Protein AF-A0A9P7E0N9-F1 (afdb_monomer)

Structure (mmCIF, N/CA/C/O backbone):
data_AF-A0A9P7E0N9-F1
#
_entry.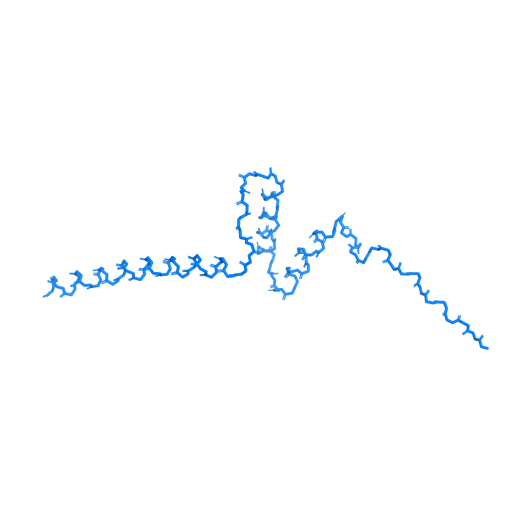id   AF-A0A9P7E0N9-F1
#
loop_
_atom_site.group_PDB
_atom_site.id
_atom_site.type_symbol
_atom_site.label_atom_id
_atom_site.label_alt_id
_atom_site.label_comp_id
_atom_site.label_asym_id
_atom_site.label_entity_id
_atom_site.label_seq_id
_atom_site.pdbx_PDB_ins_code
_atom_site.Cartn_x
_atom_site.Cartn_y
_atom_site.Cartn_z
_atom_site.occupancy
_atom_site.B_iso_or_equiv
_atom_site.auth_seq_id
_atom_site.auth_comp_id
_atom_site.auth_asym_id
_atom_site.auth_atom_id
_atom_site.pdbx_PDB_model_num
ATOM 1 N N . MET A 1 1 ? 51.889 -6.136 -2.458 1.00 42.62 1 MET A N 1
ATOM 2 C CA . MET A 1 1 ? 50.728 -5.406 -1.907 1.00 42.62 1 MET A CA 1
ATOM 3 C C . MET A 1 1 ? 49.706 -5.293 -3.026 1.00 42.62 1 MET A C 1
ATOM 5 O O . MET A 1 1 ? 49.917 -4.503 -3.934 1.00 42.62 1 MET A O 1
ATOM 9 N N . ALA A 1 2 ? 48.701 -6.170 -3.052 1.00 47.88 2 ALA A N 1
ATOM 10 C CA . ALA A 1 2 ? 47.645 -6.129 -4.063 1.00 47.88 2 ALA A CA 1
ATOM 11 C C . ALA A 1 2 ? 46.554 -5.171 -3.570 1.00 47.88 2 ALA A C 1
ATOM 13 O O . ALA A 1 2 ? 46.006 -5.383 -2.491 1.00 47.88 2 ALA A O 1
ATOM 14 N N . ALA A 1 3 ? 46.298 -4.097 -4.316 1.00 57.38 3 ALA A N 1
ATOM 15 C CA . ALA A 1 3 ? 45.211 -3.176 -4.024 1.00 57.38 3 ALA A CA 1
ATOM 16 C C . ALA A 1 3 ? 43.880 -3.882 -4.318 1.00 57.38 3 ALA A C 1
ATOM 18 O O . ALA A 1 3 ? 43.616 -4.268 -5.456 1.00 57.38 3 ALA A O 1
ATOM 19 N N . THR A 1 4 ? 43.061 -4.085 -3.291 1.00 61.84 4 THR A N 1
ATOM 20 C CA . THR A 1 4 ? 41.670 -4.514 -3.436 1.00 61.84 4 THR A CA 1
ATOM 21 C C . THR A 1 4 ? 40.889 -3.354 -4.047 1.00 61.84 4 THR A C 1
ATOM 23 O O . THR A 1 4 ? 40.669 -2.340 -3.391 1.00 61.84 4 THR A O 1
ATOM 26 N N . SER A 1 5 ? 40.529 -3.458 -5.328 1.00 68.31 5 SER A N 1
ATOM 27 C CA . SER A 1 5 ? 39.598 -2.520 -5.951 1.00 68.31 5 SER A CA 1
ATOM 28 C C . SER A 1 5 ? 38.204 -2.826 -5.418 1.00 68.31 5 SER A C 1
ATOM 30 O O . SER A 1 5 ? 37.607 -3.831 -5.815 1.00 68.31 5 SER A O 1
ATOM 32 N N . ASP A 1 6 ? 37.700 -1.996 -4.510 1.00 70.75 6 ASP A N 1
ATOM 33 C CA . ASP A 1 6 ? 36.302 -2.076 -4.108 1.00 70.75 6 ASP A CA 1
ATOM 34 C C . ASP A 1 6 ? 35.415 -1.964 -5.358 1.00 70.75 6 ASP A C 1
ATOM 36 O O . ASP A 1 6 ? 35.701 -1.149 -6.249 1.00 70.75 6 ASP A O 1
ATOM 40 N N . PRO A 1 7 ? 34.366 -2.797 -5.480 1.00 69.50 7 PRO A N 1
ATOM 41 C CA . PRO A 1 7 ? 33.443 -2.683 -6.592 1.00 69.50 7 PRO A CA 1
ATOM 42 C C . PRO A 1 7 ? 32.854 -1.265 -6.598 1.00 69.50 7 PRO A C 1
ATOM 44 O O . PRO A 1 7 ? 32.548 -0.721 -5.532 1.00 69.50 7 PRO A O 1
ATOM 47 N N . PRO A 1 8 ? 32.712 -0.638 -7.779 1.00 72.06 8 PRO A N 1
ATOM 48 C CA . PRO A 1 8 ? 32.208 0.723 -7.872 1.00 72.06 8 PRO A CA 1
ATOM 49 C C 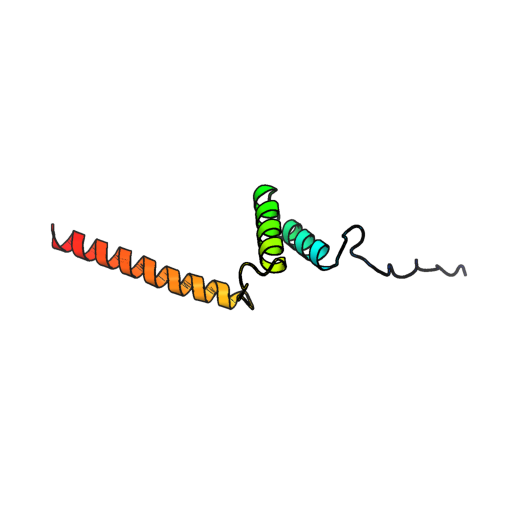. PRO A 1 8 ? 30.864 0.829 -7.136 1.00 72.06 8 PRO A C 1
ATOM 51 O O . PRO A 1 8 ? 30.032 -0.072 -7.292 1.00 72.06 8 PRO A O 1
ATOM 54 N N . PRO A 1 9 ? 30.631 1.904 -6.354 1.00 68.75 9 PRO A N 1
ATOM 55 C CA . PRO A 1 9 ? 29.394 2.080 -5.606 1.00 68.75 9 PRO A CA 1
ATOM 56 C C . PRO A 1 9 ? 28.202 1.855 -6.530 1.00 68.75 9 PRO A C 1
ATOM 58 O O . PRO A 1 9 ? 28.098 2.504 -7.578 1.00 68.75 9 PRO A O 1
ATOM 61 N N . ASN A 1 10 ? 27.332 0.904 -6.178 1.00 67.81 10 ASN A N 1
ATOM 62 C CA . ASN A 1 10 ? 26.145 0.627 -6.971 1.00 67.81 10 ASN A CA 1
ATOM 63 C C . ASN A 1 10 ? 25.313 1.912 -7.020 1.00 67.81 10 ASN A C 1
ATOM 65 O O . ASN A 1 10 ? 24.736 2.330 -6.019 1.00 67.81 10 ASN A O 1
ATOM 69 N N . LYS A 1 11 ? 25.283 2.560 -8.190 1.00 69.19 11 LYS A N 1
ATOM 70 C CA . LYS A 1 11 ? 24.686 3.890 -8.363 1.00 69.19 11 LYS A CA 1
ATOM 71 C C . LYS A 1 11 ? 23.187 3.913 -8.039 1.00 69.19 11 LYS A C 1
ATOM 73 O O . LYS A 1 11 ? 22.632 5.002 -7.920 1.00 69.19 11 LYS A O 1
ATOM 78 N N . LYS A 1 12 ? 22.533 2.746 -7.941 1.00 72.81 12 LYS A N 1
ATOM 79 C CA . LYS A 1 12 ? 21.108 2.586 -7.621 1.00 72.81 12 LYS A CA 1
ATOM 80 C C . LYS A 1 12 ? 20.883 1.274 -6.844 1.00 72.81 12 LYS A C 1
ATOM 82 O O . LYS A 1 12 ? 20.665 0.242 -7.479 1.00 72.81 12 LYS A O 1
ATOM 87 N N . PRO A 1 13 ? 20.920 1.277 -5.496 1.00 78.62 13 PRO A N 1
ATOM 88 C CA . PRO A 1 13 ? 20.698 0.066 -4.694 1.00 78.62 13 PRO A CA 1
ATOM 89 C C . PRO A 1 13 ? 19.292 -0.532 -4.862 1.00 78.62 13 PRO A C 1
ATOM 91 O O . PRO A 1 13 ? 19.090 -1.697 -4.551 1.00 78.62 13 PRO A O 1
ATOM 94 N N . TRP A 1 14 ? 18.343 0.241 -5.395 1.00 83.81 14 TRP A N 1
ATOM 95 C CA . TRP A 1 14 ? 16.955 -0.167 -5.615 1.00 83.81 14 TRP A CA 1
ATOM 96 C C . TRP A 1 14 ? 16.700 -0.878 -6.956 1.00 83.81 14 TRP A C 1
ATOM 98 O O . TRP A 1 14 ? 15.550 -1.114 -7.301 1.00 83.81 14 TRP A O 1
ATOM 108 N N . LEU A 1 15 ? 17.711 -1.215 -7.763 1.00 84.12 15 LEU A N 1
ATOM 109 C CA . LEU A 1 15 ? 17.484 -2.102 -8.917 1.00 84.12 15 LEU A CA 1
ATOM 110 C C . LEU A 1 15 ? 17.167 -3.528 -8.422 1.00 84.12 15 LEU A C 1
ATOM 112 O O . LEU A 1 15 ? 17.814 -3.980 -7.479 1.00 84.12 15 LEU A O 1
ATOM 116 N N . PRO A 1 16 ? 16.216 -4.260 -9.037 1.00 89.44 16 PRO A N 1
ATOM 117 C CA . PRO A 1 16 ? 15.584 -4.030 -10.344 1.00 89.44 16 PRO A CA 1
ATOM 118 C C . PRO A 1 16 ? 14.273 -3.215 -10.327 1.00 89.44 16 PRO A C 1
ATOM 120 O O . PRO A 1 16 ? 13.585 -3.171 -11.348 1.00 89.44 16 PRO A O 1
ATOM 123 N N . PHE A 1 17 ? 13.897 -2.584 -9.213 1.00 90.12 17 PHE A N 1
ATOM 124 C CA . PHE A 1 17 ? 12.671 -1.782 -9.139 1.00 90.12 17 PHE A CA 1
ATOM 125 C C . PHE A 1 17 ? 12.748 -0.562 -10.068 1.00 90.12 17 PHE A C 1
ATOM 127 O O . PHE A 1 17 ? 13.824 0.008 -10.292 1.00 90.12 17 PHE A O 1
ATOM 134 N N . LYS A 1 18 ? 11.606 -0.145 -10.635 1.00 89.56 18 LYS A N 1
ATOM 135 C CA . LYS A 1 18 ? 11.568 0.947 -11.625 1.00 89.56 18 LYS A CA 1
ATOM 136 C C . LYS A 1 18 ? 11.772 2.307 -10.969 1.00 89.56 18 LYS A C 1
ATOM 138 O O . LYS A 1 18 ? 12.206 3.249 -11.632 1.00 89.56 18 LYS A O 1
ATOM 143 N N . SER A 1 19 ? 11.479 2.417 -9.675 1.00 90.06 19 SER A N 1
ATOM 144 C CA . SER A 1 19 ? 11.689 3.625 -8.884 1.00 90.06 19 SER A CA 1
ATOM 145 C C . SER A 1 19 ? 12.077 3.299 -7.443 1.00 90.06 19 SER A C 1
ATOM 147 O O . SER A 1 19 ? 11.855 2.191 -6.960 1.00 90.06 19 SER A O 1
ATOM 149 N N . GLN A 1 20 ? 12.632 4.292 -6.748 1.00 90.94 20 GLN A N 1
ATOM 150 C CA . GLN A 1 20 ? 12.894 4.198 -5.314 1.00 90.94 20 GLN A CA 1
ATOM 151 C C . GLN A 1 20 ? 11.594 4.003 -4.512 1.00 90.94 20 GLN A C 1
ATOM 153 O O . GLN A 1 20 ? 11.583 3.220 -3.572 1.00 90.94 20 GLN A O 1
ATOM 158 N N . LEU A 1 21 ? 10.490 4.633 -4.932 1.00 91.00 21 LEU A N 1
ATOM 159 C CA . LEU A 1 21 ? 9.180 4.472 -4.293 1.00 91.00 21 LEU A CA 1
ATOM 160 C C . LEU A 1 21 ? 8.700 3.013 -4.323 1.00 91.00 21 LEU A C 1
ATOM 162 O O . LEU A 1 21 ? 8.258 2.491 -3.307 1.00 91.00 21 LEU A O 1
ATOM 166 N N . GLU A 1 22 ? 8.800 2.342 -5.475 1.00 92.94 22 GLU A N 1
ATOM 167 C CA . GLU A 1 22 ? 8.421 0.924 -5.595 1.00 92.94 22 GLU A CA 1
ATOM 168 C C . GLU A 1 22 ? 9.265 0.027 -4.678 1.00 92.94 22 GLU A C 1
ATOM 170 O O . GLU A 1 22 ? 8.742 -0.917 -4.087 1.00 92.94 22 GLU A O 1
ATOM 175 N N . PHE A 1 23 ? 10.556 0.340 -4.537 1.00 94.44 23 PHE A N 1
ATOM 176 C CA . PHE A 1 23 ? 11.449 -0.363 -3.621 1.00 94.44 23 PHE A CA 1
ATOM 177 C C . PHE A 1 23 ? 11.056 -0.142 -2.155 1.00 94.44 23 PHE A C 1
ATOM 179 O O . PHE A 1 23 ? 10.954 -1.110 -1.410 1.00 94.44 23 PHE A O 1
ATOM 186 N N . GLU A 1 24 ? 10.781 1.098 -1.747 1.00 94.56 24 GLU A N 1
ATOM 187 C CA . GLU A 1 24 ? 10.372 1.422 -0.374 1.00 94.56 24 GLU A CA 1
ATOM 188 C C . GLU A 1 24 ? 9.036 0.759 -0.003 1.00 94.56 24 GLU A C 1
ATOM 190 O O . GLU A 1 24 ? 8.898 0.213 1.090 1.00 94.56 24 GLU A O 1
ATOM 195 N N . VAL A 1 25 ? 8.069 0.719 -0.928 1.00 94.88 25 VAL A N 1
ATOM 196 C CA . VAL A 1 25 ? 6.801 -0.004 -0.728 1.00 94.88 25 VAL A CA 1
ATOM 197 C C . VAL A 1 25 ? 7.046 -1.505 -0.543 1.00 94.88 25 VAL A C 1
ATOM 199 O O . VAL A 1 25 ? 6.498 -2.105 0.384 1.00 94.88 25 VAL A O 1
ATOM 202 N N . ALA A 1 26 ? 7.891 -2.114 -1.382 1.00 95.25 26 ALA A N 1
ATOM 203 C CA . ALA A 1 26 ? 8.251 -3.525 -1.252 1.00 95.25 26 ALA A CA 1
ATOM 204 C C . ALA A 1 26 ? 9.010 -3.813 0.056 1.00 95.25 26 ALA A C 1
ATOM 206 O O . ALA A 1 26 ? 8.783 -4.847 0.684 1.0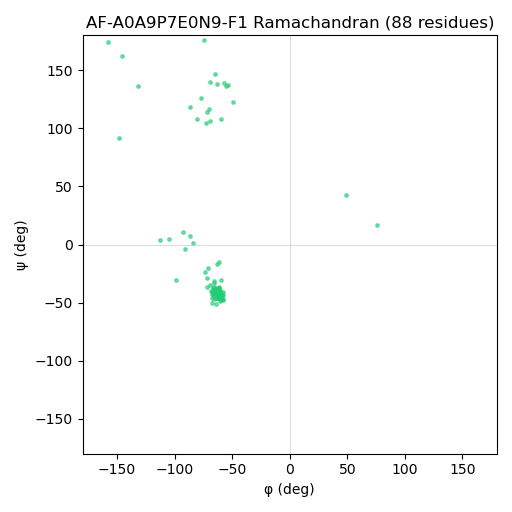0 95.25 26 ALA A O 1
ATOM 207 N N . GLN A 1 27 ? 9.872 -2.892 0.491 1.00 95.75 27 GLN A N 1
ATOM 208 C CA . GLN A 1 27 ? 10.595 -2.992 1.754 1.00 95.75 27 GLN A CA 1
ATOM 209 C C . GLN A 1 27 ? 9.63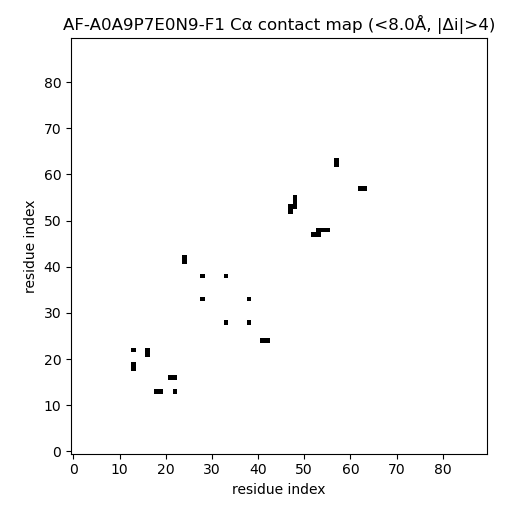0 -2.975 2.945 1.00 95.75 27 GLN A C 1
ATOM 211 O O . GLN A 1 27 ? 9.731 -3.846 3.802 1.00 95.75 27 GLN A O 1
ATOM 216 N N . ILE A 1 28 ? 8.650 -2.064 2.970 1.00 96.75 28 ILE A N 1
ATOM 217 C CA . ILE A 1 28 ? 7.624 -2.027 4.026 1.00 96.75 28 ILE A CA 1
ATOM 218 C C . ILE A 1 28 ? 6.806 -3.321 4.039 1.00 96.75 28 ILE 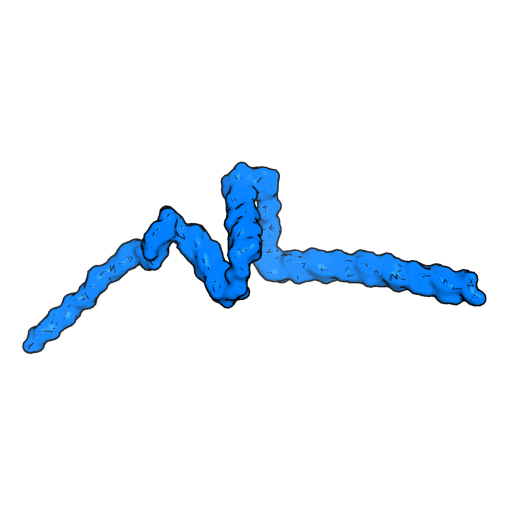A C 1
ATOM 220 O O . ILE A 1 28 ? 6.551 -3.869 5.109 1.00 96.75 28 ILE A O 1
ATOM 224 N N . ALA A 1 29 ? 6.410 -3.832 2.868 1.00 97.62 29 ALA A N 1
ATOM 225 C CA . ALA A 1 29 ? 5.664 -5.085 2.784 1.00 97.62 29 ALA A CA 1
ATOM 226 C C . ALA A 1 29 ? 6.460 -6.265 3.366 1.00 97.62 29 ALA A C 1
ATOM 228 O O . ALA A 1 29 ? 5.908 -7.080 4.106 1.00 97.62 29 ALA A O 1
ATOM 229 N N . LEU A 1 30 ? 7.766 -6.317 3.081 1.00 97.06 30 LEU A N 1
ATOM 230 C CA . LEU A 1 30 ? 8.671 -7.330 3.613 1.00 97.06 30 LEU A CA 1
ATOM 231 C C . LEU A 1 30 ? 8.881 -7.183 5.127 1.00 97.06 30 LEU A C 1
ATOM 233 O O . LEU A 1 30 ? 8.736 -8.161 5.857 1.00 97.06 30 LEU A O 1
ATOM 237 N N . GLU A 1 31 ? 9.201 -5.979 5.607 1.00 97.94 31 GLU A N 1
ATOM 238 C CA . GLU A 1 31 ? 9.451 -5.695 7.028 1.00 97.94 31 GLU A CA 1
ATOM 239 C C . GLU A 1 31 ? 8.214 -5.951 7.896 1.00 97.94 31 GLU A C 1
ATOM 241 O O . GLU A 1 31 ? 8.332 -6.468 9.007 1.00 97.94 31 GLU A O 1
ATOM 246 N N . ALA A 1 32 ? 7.023 -5.638 7.381 1.00 97.81 32 ALA A N 1
ATOM 247 C CA . ALA A 1 32 ? 5.755 -5.890 8.059 1.00 97.81 32 ALA A CA 1
ATOM 248 C C . ALA A 1 32 ? 5.222 -7.321 7.854 1.00 97.81 32 ALA A C 1
ATOM 250 O O . ALA A 1 32 ? 4.147 -7.636 8.366 1.00 97.81 32 ALA A O 1
ATOM 251 N N . ALA A 1 33 ? 5.949 -8.176 7.121 1.00 98.00 33 ALA A N 1
ATOM 252 C CA . ALA A 1 33 ? 5.545 -9.538 6.770 1.00 98.00 33 ALA A CA 1
ATOM 253 C C . ALA A 1 33 ? 4.114 -9.609 6.202 1.00 98.00 33 ALA A C 1
ATOM 255 O O . ALA A 1 33 ? 3.325 -10.488 6.563 1.00 98.00 33 ALA A O 1
ATOM 256 N N . LEU A 1 34 ? 3.774 -8.659 5.327 1.00 98.25 34 LEU A N 1
ATOM 257 C CA . LEU A 1 34 ? 2.467 -8.622 4.686 1.00 98.25 34 LEU A CA 1
ATOM 258 C C . LEU A 1 34 ? 2.275 -9.871 3.829 1.00 98.25 34 LEU A C 1
ATOM 260 O O . LEU A 1 34 ? 3.170 -10.301 3.101 1.00 98.25 34 LEU A O 1
ATOM 264 N N . ASN A 1 35 ? 1.079 -10.445 3.892 1.00 98.12 35 ASN A N 1
ATOM 265 C CA . ASN A 1 35 ? 0.695 -11.494 2.956 1.00 98.12 35 ASN A CA 1
ATOM 266 C C . ASN A 1 35 ? 0.380 -10.905 1.566 1.00 98.12 35 ASN A C 1
ATOM 268 O O . ASN A 1 35 ? 0.389 -9.686 1.367 1.00 98.12 35 ASN A O 1
ATOM 272 N N . ASN A 1 36 ? 0.092 -11.777 0.598 1.00 97.94 36 ASN A N 1
ATOM 273 C CA . ASN A 1 36 ? -0.198 -11.363 -0.777 1.00 97.94 36 ASN A CA 1
ATOM 274 C C . ASN A 1 36 ? -1.385 -10.388 -0.848 1.00 97.94 36 ASN A C 1
ATOM 276 O O . ASN A 1 36 ? -1.254 -9.324 -1.443 1.00 97.94 36 ASN A O 1
ATOM 280 N N . ASP A 1 37 ? -2.494 -10.687 -0.166 1.00 98.38 37 ASP A N 1
ATOM 281 C CA . ASP A 1 37 ? -3.699 -9.846 -0.188 1.00 98.38 37 ASP A CA 1
ATOM 282 C C . ASP A 1 37 ? -3.442 -8.454 0.418 1.00 98.38 37 ASP A C 1
ATOM 284 O O . ASP A 1 37 ? -3.891 -7.431 -0.102 1.00 98.38 37 ASP A O 1
ATOM 288 N N . GLN A 1 38 ? -2.688 -8.395 1.518 1.00 98.38 38 GLN A N 1
ATOM 289 C CA . GLN A 1 38 ? -2.284 -7.143 2.162 1.00 98.38 38 GLN A CA 1
ATOM 290 C C . GLN A 1 38 ? -1.325 -6.337 1.281 1.00 98.38 38 GLN A C 1
ATOM 292 O O . GLN A 1 38 ? -1.413 -5.109 1.239 1.00 98.38 38 GLN A O 1
ATOM 297 N N . THR A 1 39 ? -0.432 -7.020 0.564 1.00 97.94 39 THR A N 1
ATOM 298 C CA . THR A 1 39 ? 0.518 -6.402 -0.368 1.00 97.94 39 THR A CA 1
ATOM 299 C C . THR A 1 39 ? -0.213 -5.809 -1.571 1.00 97.94 39 THR A C 1
ATOM 301 O O . THR A 1 39 ? 0.011 -4.647 -1.911 1.00 97.94 39 THR A O 1
ATOM 304 N N . ASP A 1 40 ? -1.156 -6.546 -2.159 1.00 98.00 40 ASP A N 1
ATOM 305 C CA . ASP A 1 40 ? -2.008 -6.060 -3.249 1.00 98.00 40 ASP A CA 1
ATOM 306 C C . ASP A 1 40 ? -2.838 -4.846 -2.813 1.00 98.00 40 ASP A C 1
ATOM 308 O O . ASP A 1 40 ? -2.985 -3.869 -3.557 1.00 98.00 40 ASP A O 1
ATOM 312 N N . TRP A 1 41 ? -3.347 -4.863 -1.577 1.00 97.56 41 TRP A N 1
ATOM 313 C CA . TRP A 1 41 ? -4.069 -3.727 -1.010 1.00 97.56 41 TRP A CA 1
ATOM 314 C C . TRP A 1 41 ? -3.175 -2.494 -0.817 1.00 97.56 41 TRP A C 1
ATOM 316 O O . TRP A 1 41 ? -3.581 -1.389 -1.187 1.00 97.56 41 TRP A O 1
ATOM 326 N N . LEU A 1 42 ? -1.947 -2.671 -0.314 1.00 96.19 42 LEU A N 1
ATOM 327 C CA . LEU A 1 42 ? -0.965 -1.591 -0.187 1.00 96.19 42 LEU A CA 1
ATOM 328 C C . LEU A 1 42 ? -0.643 -0.966 -1.554 1.00 96.19 42 LEU A C 1
ATOM 330 O O . LEU A 1 42 ? -0.702 0.256 -1.701 1.00 96.19 42 LEU A O 1
ATOM 334 N N . ILE A 1 43 ? -0.385 -1.792 -2.574 1.00 95.00 43 ILE A N 1
ATOM 335 C CA . ILE A 1 43 ? -0.125 -1.335 -3.949 1.00 95.00 43 ILE A CA 1
ATOM 336 C C . ILE A 1 43 ? -1.315 -0.531 -4.482 1.00 95.00 43 ILE A C 1
ATOM 338 O O . ILE A 1 43 ? -1.132 0.551 -5.046 1.00 95.00 43 ILE A O 1
ATOM 342 N N . LYS A 1 44 ? -2.545 -1.013 -4.266 1.00 94.00 44 LYS A N 1
ATOM 343 C CA . LYS A 1 44 ? -3.763 -0.321 -4.703 1.00 94.00 44 LYS A CA 1
ATOM 344 C C . LYS A 1 44 ? -3.882 1.078 -4.094 1.00 94.00 44 LYS A C 1
ATOM 346 O O . LYS A 1 44 ? -4.191 2.014 -4.831 1.00 94.00 44 LYS A O 1
ATOM 351 N N . ILE A 1 45 ? -3.602 1.233 -2.797 1.00 92.88 45 ILE A N 1
ATOM 352 C CA . ILE A 1 45 ? -3.596 2.544 -2.126 1.00 92.88 45 ILE A CA 1
ATOM 353 C C . ILE A 1 45 ? -2.559 3.468 -2.776 1.00 92.88 45 ILE A C 1
ATOM 355 O O . ILE A 1 45 ? -2.888 4.595 -3.146 1.00 92.88 45 ILE A O 1
ATOM 359 N N . CYS A 1 46 ? -1.326 2.992 -2.985 1.00 92.00 46 CYS A N 1
ATOM 360 C CA . CYS A 1 46 ? -0.276 3.778 -3.639 1.00 92.00 46 CYS A CA 1
ATOM 361 C C . CYS A 1 46 ? -0.688 4.233 -5.050 1.00 92.00 46 CYS A C 1
ATOM 363 O O . CYS A 1 46 ? -0.500 5.400 -5.400 1.00 92.00 46 CYS A O 1
ATOM 365 N N . CYS A 1 47 ? -1.302 3.351 -5.846 1.00 90.69 47 CYS A N 1
ATOM 366 C CA . CYS A 1 47 ? -1.818 3.697 -7.170 1.00 90.69 47 CYS A CA 1
ATOM 367 C C . CYS A 1 47 ? -2.944 4.740 -7.110 1.00 90.69 47 CYS A C 1
ATOM 369 O O . CYS A 1 47 ? -2.947 5.671 -7.913 1.00 90.69 47 CYS A O 1
ATOM 371 N N . GLN A 1 48 ? -3.880 4.627 -6.161 1.00 90.12 48 GLN A N 1
ATOM 372 C CA . GLN A 1 48 ? -4.957 5.610 -5.978 1.00 90.12 48 GLN A CA 1
ATOM 373 C C . GLN A 1 48 ? -4.406 7.004 -5.656 1.00 90.12 48 GLN A C 1
ATOM 375 O O . GLN A 1 48 ? -4.840 7.991 -6.255 1.00 90.12 48 GLN A O 1
ATOM 380 N N . CYS A 1 49 ? -3.402 7.072 -4.779 1.00 88.19 49 CYS A N 1
ATOM 381 C CA . CYS A 1 49 ? -2.703 8.313 -4.458 1.00 88.19 49 CYS A CA 1
ATOM 382 C C . CYS A 1 49 ? -1.985 8.903 -5.683 1.00 88.19 49 CYS A C 1
ATOM 384 O O . CYS A 1 49 ? -2.035 10.112 -5.894 1.00 88.19 49 CYS A O 1
ATOM 386 N N . ALA A 1 50 ? -1.351 8.067 -6.514 1.00 86.69 50 ALA A N 1
ATOM 387 C CA . ALA A 1 50 ? -0.628 8.510 -7.709 1.00 86.69 50 ALA A CA 1
ATOM 388 C C . ALA A 1 50 ? -1.551 9.049 -8.817 1.00 86.69 50 ALA A C 1
ATOM 390 O O . ALA A 1 50 ? -1.189 9.993 -9.514 1.00 86.69 50 ALA A O 1
ATOM 391 N N . ILE A 1 51 ? -2.748 8.470 -8.968 1.00 85.44 51 ILE A N 1
ATOM 392 C CA . ILE A 1 51 ? -3.774 8.941 -9.915 1.00 85.44 51 ILE A CA 1
ATOM 393 C C . ILE A 1 51 ? -4.394 10.270 -9.439 1.00 85.44 51 ILE A C 1
ATOM 395 O O . ILE A 1 51 ? -4.959 11.013 -10.239 1.00 85.44 51 ILE A O 1
ATOM 399 N N . GLY A 1 52 ? -4.272 10.591 -8.146 1.00 79.81 52 GLY A N 1
ATOM 400 C CA . GLY A 1 52 ? -4.825 11.807 -7.549 1.00 79.81 52 GLY A CA 1
ATOM 401 C C . GLY A 1 52 ? -6.340 11.756 -7.341 1.00 79.81 52 GLY A C 1
ATOM 402 O O . GLY A 1 52 ? -6.957 12.799 -7.142 1.00 79.81 52 GLY A O 1
ATOM 403 N N . ASN A 1 53 ? -6.941 10.560 -7.387 1.00 75.06 53 ASN A N 1
ATOM 404 C CA . ASN A 1 53 ? -8.380 10.378 -7.177 1.00 75.06 53 ASN A CA 1
ATOM 405 C C . ASN A 1 53 ? -8.799 10.728 -5.742 1.00 75.06 53 ASN A C 1
ATOM 407 O O . ASN A 1 53 ? -9.884 11.253 -5.523 1.00 75.06 53 ASN A O 1
ATOM 411 N N . ASP A 1 54 ? -7.909 10.479 -4.781 1.00 74.75 54 ASP A N 1
ATOM 412 C CA . ASP A 1 54 ? -8.126 10.753 -3.368 1.00 74.75 54 ASP A CA 1
ATOM 413 C C . ASP A 1 54 ? -6.916 11.486 -2.785 1.00 74.75 54 ASP A C 1
ATOM 415 O O . ASP A 1 54 ? -5.760 11.135 -3.040 1.00 74.75 54 ASP A O 1
ATOM 419 N N . LYS A 1 55 ? -7.169 12.520 -1.976 1.00 80.25 55 LYS A N 1
ATOM 420 C CA . LYS A 1 55 ? -6.104 13.246 -1.280 1.00 80.25 55 LYS A CA 1
ATOM 421 C C . LYS A 1 55 ? -5.702 12.461 -0.033 1.00 80.25 55 LYS A C 1
ATOM 423 O O . LYS A 1 55 ? -6.432 12.449 0.955 1.00 80.25 55 LYS A O 1
ATOM 428 N N . PHE A 1 56 ? -4.526 11.842 -0.055 1.00 84.81 56 PHE A N 1
ATOM 429 C CA . PHE A 1 56 ? -3.934 11.252 1.144 1.00 84.81 56 PHE A CA 1
ATOM 430 C C . PHE A 1 56 ? -3.451 12.370 2.080 1.00 84.81 56 PHE A C 1
ATOM 432 O O . PHE A 1 56 ? -2.564 13.141 1.721 1.00 84.81 56 PHE A O 1
ATOM 439 N N . THR A 1 57 ? -4.074 12.505 3.256 1.00 88.50 57 THR A N 1
ATOM 440 C CA . THR A 1 57 ? -3.818 13.622 4.192 1.00 88.50 57 THR A CA 1
ATOM 441 C C . THR A 1 57 ? -3.151 13.205 5.499 1.00 88.50 57 THR A C 1
ATOM 443 O O . THR A 1 57 ? -3.067 14.025 6.407 1.00 88.50 57 THR A O 1
ATOM 446 N N . PHE A 1 58 ? -2.783 11.935 5.669 1.00 91.31 58 PHE A N 1
ATOM 447 C CA . PHE A 1 58 ? -2.025 11.523 6.848 1.00 91.31 58 PHE A CA 1
ATOM 448 C C . PHE A 1 58 ? -0.568 11.940 6.665 1.00 91.31 58 PHE A C 1
ATOM 450 O O . PHE A 1 58 ? 0.044 11.589 5.660 1.00 91.31 58 PHE A O 1
ATOM 457 N N . GLU A 1 59 ? -0.018 12.675 7.626 1.00 92.06 59 GLU A N 1
ATOM 458 C CA . GLU A 1 59 ? 1.373 13.129 7.592 1.00 92.06 59 GLU A CA 1
ATOM 459 C C . GLU A 1 59 ? 2.266 12.218 8.436 1.00 92.06 59 GLU A C 1
ATOM 461 O O . GLU A 1 59 ? 3.450 12.052 8.151 1.00 92.06 59 GLU A O 1
ATOM 466 N N . ASN A 1 60 ? 1.712 11.621 9.495 1.00 92.94 60 ASN A N 1
ATOM 467 C CA . ASN A 1 60 ? 2.449 10.750 10.403 1.00 92.94 60 ASN A CA 1
ATOM 468 C C . ASN A 1 60 ? 1.521 9.788 11.176 1.00 92.94 60 ASN A C 1
ATOM 470 O O . ASN A 1 60 ? 0.294 9.888 11.134 1.00 92.94 60 ASN A O 1
ATOM 474 N N . HIS A 1 61 ? 2.113 8.863 11.940 1.00 93.06 61 HIS A N 1
ATOM 475 C CA . HIS A 1 61 ? 1.363 7.875 12.726 1.00 93.06 61 HIS A CA 1
ATOM 476 C C . HIS A 1 61 ? 0.413 8.506 13.761 1.00 93.06 61 HIS A C 1
ATOM 478 O O . HIS A 1 61 ? -0.641 7.936 14.039 1.00 93.06 61 HIS A O 1
ATOM 484 N N . LYS A 1 62 ? 0.725 9.688 14.318 1.00 95.75 62 LYS A N 1
ATOM 485 C CA . LYS A 1 62 ? -0.136 10.353 15.312 1.00 95.75 62 LYS A CA 1
ATOM 486 C C . LYS A 1 62 ? -1.465 10.781 14.708 1.00 95.75 62 LYS A C 1
ATOM 488 O O . LYS A 1 62 ? -2.468 10.758 15.412 1.00 95.75 62 LYS A O 1
ATOM 493 N N . ASP A 1 63 ? -1.499 11.122 13.422 1.00 94.75 63 ASP A N 1
ATOM 494 C CA . ASP A 1 63 ? -2.750 11.465 12.742 1.00 94.75 63 ASP A CA 1
ATOM 495 C C . ASP A 1 63 ? -3.677 10.252 12.660 1.00 94.75 63 ASP A C 1
ATOM 497 O O . ASP A 1 63 ? -4.885 10.372 12.866 1.00 94.75 63 ASP A O 1
ATOM 501 N N . ILE A 1 64 ? -3.102 9.073 12.407 1.00 93.12 64 ILE A N 1
ATOM 502 C CA . ILE A 1 64 ? -3.822 7.799 12.389 1.00 93.12 64 ILE A CA 1
ATOM 503 C C . ILE A 1 64 ? -4.365 7.499 13.790 1.00 93.12 64 ILE A C 1
ATOM 505 O O . ILE A 1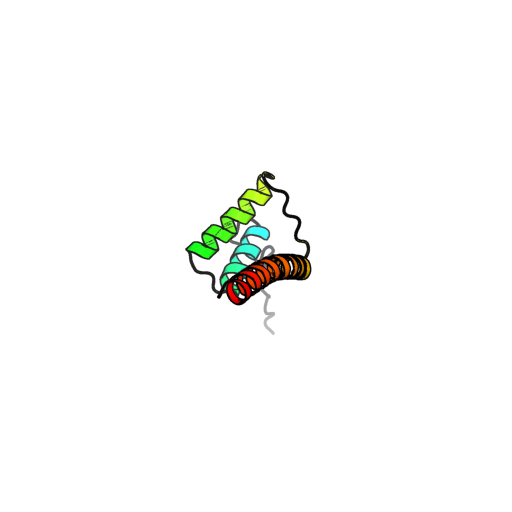 64 ? -5.567 7.286 13.939 1.00 93.12 64 ILE A O 1
ATOM 509 N N . HIS A 1 65 ? -3.516 7.564 14.822 1.00 93.62 65 HIS A N 1
ATOM 510 C CA . HIS A 1 65 ? -3.936 7.351 16.212 1.00 93.62 65 HIS A CA 1
ATOM 511 C C . HIS A 1 65 ? -5.03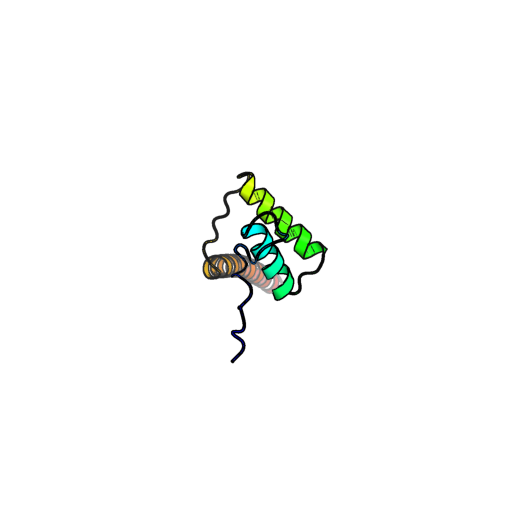5 8.325 16.642 1.00 93.62 65 HIS A C 1
ATOM 513 O O . HIS A 1 65 ? -6.073 7.894 17.127 1.00 93.62 65 HIS A O 1
ATOM 519 N N . LYS A 1 66 ? -4.876 9.623 16.365 1.00 93.56 66 LYS A N 1
ATOM 520 C CA . LYS A 1 66 ? -5.874 10.646 16.695 1.00 93.56 66 LYS A CA 1
ATOM 521 C C . LYS A 1 66 ? -7.230 10.359 16.052 1.00 93.56 66 LYS A C 1
ATOM 523 O O . LYS A 1 66 ? -8.265 10.566 16.684 1.00 93.56 66 LYS A O 1
ATOM 528 N N . LYS A 1 67 ? -7.248 9.904 14.794 1.00 91.94 67 LYS A N 1
ATOM 529 C CA . LYS A 1 67 ? -8.501 9.527 14.129 1.00 91.94 67 LYS A CA 1
ATOM 530 C C . LYS A 1 67 ? -9.111 8.267 14.740 1.00 91.94 67 LYS A C 1
ATOM 532 O O . LYS A 1 67 ? -10.324 8.242 14.929 1.00 91.94 67 LYS A O 1
ATOM 537 N N . TRP A 1 68 ? -8.307 7.266 15.093 1.00 90.62 68 TRP A N 1
ATOM 538 C CA . TRP A 1 68 ? -8.798 6.081 15.801 1.00 90.62 68 TRP A CA 1
ATOM 539 C C . TRP A 1 68 ? -9.362 6.410 17.181 1.00 90.62 68 TRP A C 1
ATOM 541 O O . TRP A 1 68 ? -10.441 5.928 17.514 1.00 90.62 68 TRP A O 1
ATOM 551 N N . ASP A 1 69 ? -8.698 7.275 17.944 1.00 90.88 69 ASP A N 1
ATOM 552 C CA . ASP A 1 69 ? -9.168 7.719 19.258 1.00 90.88 69 ASP A CA 1
ATOM 553 C C . ASP A 1 69 ? -10.511 8.445 19.147 1.00 90.88 69 ASP A C 1
ATOM 555 O O . ASP A 1 69 ? -11.436 8.169 19.912 1.00 90.88 69 ASP A O 1
ATOM 559 N N . ALA A 1 70 ? -10.655 9.327 18.153 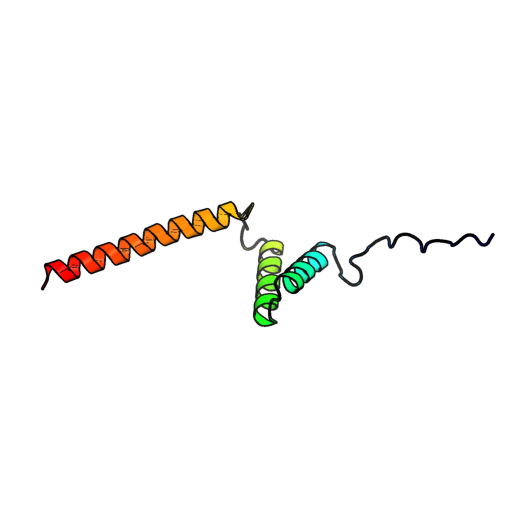1.00 88.38 70 ALA A N 1
ATOM 560 C CA . ALA A 1 70 ? -11.915 10.012 17.884 1.00 88.38 70 ALA A CA 1
ATOM 561 C C . ALA A 1 70 ? -13.041 9.024 17.531 1.00 88.38 70 ALA A C 1
ATOM 563 O O . ALA A 1 70 ? -14.140 9.121 18.075 1.00 88.38 70 ALA A O 1
ATOM 564 N N . VAL A 1 71 ? -12.769 8.037 16.669 1.00 87.38 71 VAL A N 1
ATOM 565 C CA . VAL A 1 71 ? -13.745 6.990 16.317 1.00 87.38 71 VAL A CA 1
ATOM 566 C C . VAL A 1 71 ? -14.108 6.142 17.539 1.00 87.38 71 VAL A C 1
ATOM 568 O O . VAL A 1 71 ? -15.285 5.869 17.767 1.00 87.38 71 VAL A O 1
ATOM 571 N N . SER A 1 72 ? -13.125 5.767 18.356 1.00 82.75 72 SER A N 1
ATOM 572 C CA . SER A 1 72 ? -13.329 4.977 19.574 1.00 82.75 72 SER A CA 1
ATOM 573 C C . SER A 1 72 ? -14.250 5.686 20.573 1.00 82.75 72 SER A C 1
ATOM 575 O O . SER A 1 72 ? -15.162 5.068 21.128 1.00 82.75 72 SER A O 1
ATOM 577 N N . GLN A 1 73 ? -14.088 7.002 20.745 1.00 77.94 73 GLN A N 1
ATOM 578 C CA . GLN A 1 73 ? -14.967 7.818 21.590 1.00 77.94 73 GLN A CA 1
ATOM 579 C C . GLN A 1 73 ? -16.410 7.841 21.070 1.00 77.94 73 GLN A C 1
ATOM 581 O O . GLN A 1 73 ? -17.348 7.716 21.859 1.00 77.94 73 GLN A O 1
ATOM 586 N N . CYS A 1 74 ? -16.605 7.934 19.751 1.00 73.69 74 CYS A N 1
ATOM 587 C CA . CYS A 1 74 ? -17.936 7.871 19.146 1.00 73.69 74 CYS A CA 1
ATOM 588 C C . CYS A 1 74 ? -18.601 6.504 19.357 1.00 73.69 74 CYS A C 1
ATOM 590 O O . CYS A 1 74 ? -19.765 6.440 19.747 1.00 73.69 74 CYS A O 1
ATOM 592 N N . VAL A 1 75 ? -17.868 5.410 19.136 1.00 70.69 75 VAL A N 1
ATOM 593 C CA . VAL A 1 75 ? -18.402 4.048 19.295 1.00 70.69 75 VAL A CA 1
ATOM 594 C C . VAL A 1 75 ? -18.733 3.760 20.761 1.00 70.69 75 VAL A C 1
ATOM 596 O O . VAL A 1 75 ? -19.810 3.249 21.063 1.00 70.69 75 VAL A O 1
ATOM 599 N N . THR A 1 76 ? -17.854 4.148 21.686 1.00 67.31 76 THR A N 1
ATOM 600 C CA . THR A 1 76 ? -18.051 3.906 23.122 1.00 67.31 76 THR A CA 1
ATOM 601 C C . THR A 1 76 ? -19.240 4.695 23.673 1.00 67.31 76 THR A C 1
ATOM 603 O O . THR A 1 76 ? -20.031 4.149 24.442 1.00 67.31 76 THR A O 1
ATOM 606 N N . GLY A 1 77 ? -19.439 5.939 23.223 1.00 61.72 77 GLY A N 1
ATOM 607 C CA . GLY A 1 77 ? -20.610 6.735 23.601 1.00 61.72 77 GLY A CA 1
ATOM 608 C C . GLY A 1 77 ? -21.935 6.101 23.161 1.00 61.72 77 GLY A C 1
ATOM 609 O O . GLY A 1 77 ? -22.897 6.083 23.928 1.00 61.72 77 GLY A O 1
ATOM 610 N N . VAL A 1 78 ? -21.977 5.514 21.960 1.00 60.66 78 VAL A N 1
ATOM 611 C CA . VAL A 1 78 ? -23.177 4.835 21.440 1.00 60.66 78 VAL A CA 1
ATOM 612 C C . VAL A 1 78 ? -23.488 3.563 22.232 1.00 60.66 78 VAL A C 1
ATOM 614 O O . VAL A 1 78 ? -24.642 3.332 22.593 1.00 60.66 78 VAL A O 1
ATOM 617 N N . VAL A 1 79 ? -22.475 2.758 22.559 1.00 62.97 79 VAL A N 1
ATOM 618 C CA . VAL A 1 79 ? -22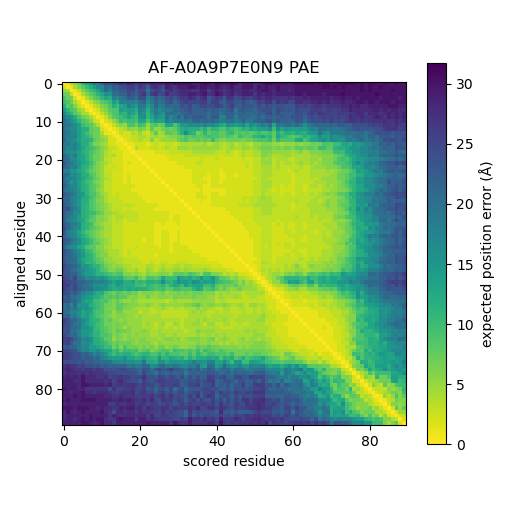.670 1.526 23.342 1.00 62.97 79 VAL A CA 1
ATOM 619 C C . VAL A 1 79 ? -23.105 1.846 24.777 1.00 62.97 79 VAL A C 1
ATOM 621 O O . VAL A 1 79 ? -24.026 1.212 25.290 1.00 62.97 79 VAL A O 1
ATOM 624 N N . GLN A 1 80 ? -22.519 2.867 25.413 1.00 60.53 80 GLN A N 1
ATOM 625 C CA . GLN A 1 80 ? -22.904 3.287 26.765 1.00 60.53 80 GLN A CA 1
ATOM 626 C C . GLN A 1 80 ? -24.344 3.823 26.818 1.00 60.53 80 GLN A C 1
ATOM 628 O O . GLN A 1 80 ? -25.079 3.507 27.755 1.00 60.53 80 GLN A O 1
ATOM 633 N N . PHE A 1 81 ? -24.776 4.577 25.800 1.00 60.44 81 PHE A N 1
ATOM 634 C CA . PHE A 1 81 ? -26.155 5.056 25.691 1.00 60.44 81 PHE A CA 1
ATOM 635 C C . PHE A 1 81 ? -27.160 3.898 25.566 1.00 60.44 81 PHE A C 1
ATOM 637 O O . PHE A 1 81 ? -28.156 3.863 26.287 1.00 60.44 81 PHE A O 1
ATOM 644 N N . LEU A 1 82 ? -26.879 2.906 24.713 1.00 62.97 82 LEU A N 1
ATOM 645 C CA . LEU A 1 82 ? -27.755 1.742 24.513 1.00 62.97 82 LEU A CA 1
ATOM 646 C C . LEU A 1 82 ? -27.867 0.853 25.762 1.00 62.97 82 LEU A C 1
ATOM 648 O O . LEU A 1 82 ? -28.956 0.366 26.082 1.00 62.97 82 LEU A O 1
ATOM 652 N N . LEU A 1 83 ? -26.765 0.672 26.496 1.00 67.19 83 LEU A N 1
ATOM 653 C CA . LEU A 1 83 ? -26.776 -0.052 27.768 1.00 67.19 83 LEU A CA 1
ATOM 654 C C . LEU A 1 83 ? -27.596 0.690 28.833 1.00 67.19 83 LEU A C 1
ATOM 656 O O . LEU A 1 83 ? -28.395 0.060 29.522 1.00 67.19 83 LEU A O 1
ATOM 660 N N . MET A 1 84 ? -27.478 2.021 28.929 1.00 56.34 84 MET A N 1
ATOM 661 C CA . MET A 1 84 ? -28.284 2.818 29.865 1.00 56.34 84 MET A CA 1
ATOM 662 C C . MET A 1 84 ? -29.788 2.714 29.585 1.00 56.34 84 MET A C 1
ATOM 664 O O . MET A 1 84 ? -30.573 2.555 30.518 1.00 56.34 84 MET A O 1
ATOM 668 N N . VAL A 1 85 ? -30.191 2.766 28.313 1.00 62.62 85 VAL A N 1
ATOM 669 C CA . VAL A 1 85 ? -31.605 2.647 27.921 1.00 62.62 85 VAL A CA 1
ATOM 670 C C . VAL A 1 85 ? -32.152 1.250 28.236 1.00 62.62 85 VAL A C 1
ATOM 672 O O . VAL A 1 85 ? -33.283 1.128 28.689 1.00 62.62 85 VAL A O 1
ATOM 675 N N . SER A 1 86 ? -31.345 0.199 28.081 1.00 64.88 86 SER A N 1
ATOM 676 C CA . SER A 1 86 ? -31.776 -1.182 28.353 1.00 64.88 86 SER A CA 1
ATOM 677 C C . SER A 1 86 ? -31.946 -1.473 29.851 1.00 64.88 86 SER A C 1
ATOM 679 O O . SER A 1 86 ? -32.870 -2.182 30.242 1.00 64.88 86 SER A O 1
ATOM 681 N N . ILE A 1 87 ? -31.089 -0.895 30.701 1.00 60.66 87 ILE A N 1
ATOM 682 C CA . ILE A 1 87 ? -31.135 -1.088 32.162 1.00 60.66 87 ILE A CA 1
ATOM 683 C C . ILE A 1 87 ? -32.330 -0.357 32.793 1.00 60.66 87 ILE A C 1
ATOM 685 O O . ILE A 1 87 ? -32.850 -0.806 33.805 1.00 60.66 87 ILE A O 1
ATOM 689 N N . HIS A 1 88 ? -32.788 0.749 32.203 1.00 59.69 88 HIS A N 1
ATOM 690 C CA . HIS A 1 88 ? -33.892 1.546 32.752 1.00 59.69 88 HIS A CA 1
ATOM 691 C C . HIS A 1 88 ? -35.287 1.126 32.230 1.00 59.69 88 HIS A C 1
ATOM 693 O O . HIS A 1 88 ? -36.297 1.683 32.664 1.00 59.69 88 HIS A O 1
ATOM 699 N N . LEU A 1 89 ? -35.353 0.165 31.296 1.00 55.19 89 LEU A N 1
ATOM 700 C CA . LEU A 1 89 ? -36.595 -0.409 30.749 1.00 55.19 89 LEU A CA 1
ATOM 701 C C . LEU A 1 89 ? -36.924 -1.824 31.276 1.00 55.19 89 LEU A C 1
ATOM 703 O O . LEU A 1 89 ? -37.903 -2.413 30.817 1.00 55.19 89 LEU A O 1
ATOM 707 N N . THR A 1 90 ? -36.139 -2.358 32.219 1.00 49.00 90 THR A N 1
ATOM 708 C CA . THR A 1 90 ? -36.372 -3.660 32.880 1.00 49.00 90 THR A CA 1
ATOM 709 C C . THR A 1 90 ? -36.694 -3.445 34.352 1.00 49.00 90 THR A C 1
ATOM 711 O O . THR A 1 90 ? -37.585 -4.154 34.866 1.00 49.00 90 THR A O 1
#

Organism: NCBI:txid48587

Radius of gyration: 23.9 Å; Cα contacts (8 Å, |Δi|>4): 17; chains: 1; bounding box: 87×25×44 Å

pLDDT: mean 82.17, std 14.79, range [42.62, 98.38]

Solvent-accessible surface area (backbone atoms only — not comparable to full-atom values): 5597 Å² total; per-residue (Å²): 136,84,82,82,77,73,77,76,78,70,91,59,84,44,65,91,44,95,39,65,66,59,35,53,53,52,48,52,35,57,77,68,64,50,51,71,71,56,40,53,50,52,52,50,52,54,50,41,48,73,73,58,81,49,86,84,80,75,87,50,72,65,54,55,50,53,51,50,53,53,51,50,53,54,53,50,52,52,53,52,50,54,51,54,57,56,67,76,74,111

Sequence (90 aa):
MAATSDPPPNKKPWLPFKSQLEFEVAQIALEAALNNDQTDWLIKICCQCAIGNDKFTFENHKDIHKKWDAVSQCVTGVVQFLLMVSIHLT

Mean predicted aligned error: 11.96 Å

Secondary structure (DSSP, 8-state):
-----PPPP-S-TTTTSSSHHHHHHHHHHHHTT--HHHHHHHHHHHHHHHHTSS-----SHHHHHHHHHHHHHHHHHHHHHHHHHHHTT-

Nearest PDB structures (foldseek):
  7ry0-assembly1_B  TM=3.333E-01  e=3.991E+00  Homo sapiens
  7rxz-assembly2_D  TM=3.535E-01  e=6.149E+00  Homo sapiens
  8gae-assembly1_A  TM=3.549E-01  e=7.633E+00  Homo sapiens

Foldseek 3Di:
DDDDDDDPPPPDPQPPDPDPVRSVLVVVCVVVVPDPVRSVVSVVVVVCVVVVVDDDDDPDVVVVVVVVVVVVVVVVVVVVVVVVVVVVVD